Protein AF-A0A2R6AD81-F1 (afdb_monomer_lite)

pLDDT: mean 72.14, std 15.33, range [41.75, 95.25]

Secondary structure (DSSP, 8-state):
-----HHHHHHTT--TT--EEEEEETTEEEEEEPPPHHHHH-TT-HHHHHHHHHHHHHHHHHHHHHHHT-

Organism: NCBI:txid1978155

InterPro domains:
  IPR007159 SpoVT-AbrB domain [PF04014] (1-35)
  IPR007159 SpoVT-AbrB domain [PS51740] (1-36)
  IPR007159 SpoVT-AbrB domain [SM00966] (1-39)
  IPR007159 SpoVT-AbrB domain [TIGR01439] (2-35)
  IPR037914 SpoVT-AbrB domain superfamily [SSF89447] (1-36)

Structure (mmCIF, N/CA/C/O backbone):
data_AF-A0A2R6AD81-F1
#
_entry.id   AF-A0A2R6AD81-F1
#
loop_
_atom_site.group_PDB
_atom_site.id
_atom_site.type_symbol
_atom_site.label_atom_id
_atom_site.label_alt_id
_atom_site.label_comp_id
_atom_site.label_asym_id
_atom_site.label_entity_id
_atom_site.label_seq_id
_atom_site.pdbx_PDB_ins_code
_atom_site.Cartn_x
_atom_site.Cartn_y
_atom_site.Cartn_z
_atom_site.occupancy
_atom_site.B_iso_or_equiv
_atom_site.auth_seq_id
_atom_site.auth_comp_id
_atom_site.auth_asym_id
_atom_site.auth_atom_id
_atom_site.pdbx_PDB_model_num
ATOM 1 N N . MET A 1 1 ? 2.705 -18.868 -5.055 1.00 65.69 1 MET A N 1
ATOM 2 C CA . MET A 1 1 ? 3.441 -17.817 -4.315 1.00 65.69 1 MET A CA 1
ATOM 3 C C . MET A 1 1 ? 3.767 -16.697 -5.292 1.00 65.69 1 MET A C 1
ATOM 5 O O . MET A 1 1 ? 4.387 -16.988 -6.303 1.00 65.69 1 MET A O 1
ATOM 9 N N . ILE A 1 2 ? 3.318 -15.464 -5.044 1.00 84.19 2 ILE A N 1
ATOM 10 C CA . ILE A 1 2 ? 3.640 -14.297 -5.886 1.00 84.19 2 ILE A CA 1
ATOM 11 C C . ILE A 1 2 ? 4.682 -13.467 -5.139 1.00 84.19 2 ILE A C 1
ATOM 13 O O . ILE A 1 2 ? 4.510 -13.186 -3.954 1.00 84.19 2 ILE A O 1
ATOM 17 N N . VAL A 1 3 ? 5.766 -13.092 -5.815 1.00 88.81 3 VAL A N 1
ATOM 18 C CA . VAL A 1 3 ? 6.849 -12.296 -5.229 1.00 88.81 3 VAL A CA 1
ATOM 19 C C . VAL A 1 3 ? 6.885 -10.945 -5.921 1.00 88.81 3 VAL A C 1
ATOM 21 O O . VAL A 1 3 ? 7.006 -10.884 -7.139 1.00 88.81 3 VAL A O 1
ATOM 24 N N . LEU A 1 4 ? 6.824 -9.861 -5.147 1.00 88.62 4 LEU A N 1
ATOM 25 C CA . LEU A 1 4 ? 7.124 -8.529 -5.667 1.00 88.62 4 LEU A CA 1
ATOM 26 C C . LEU A 1 4 ? 8.648 -8.383 -5.821 1.00 88.62 4 LEU A C 1
ATOM 28 O O . LEU A 1 4 ? 9.339 -8.487 -4.801 1.00 88.62 4 LEU A O 1
ATOM 32 N N . PRO A 1 5 ? 9.186 -8.120 -7.025 1.00 92.69 5 PRO A N 1
ATOM 33 C CA . PRO A 1 5 ? 10.607 -7.856 -7.234 1.00 92.69 5 PRO A CA 1
ATOM 34 C C . PRO A 1 5 ? 11.145 -6.750 -6.323 1.00 92.69 5 PRO A C 1
ATOM 36 O O . PRO A 1 5 ? 10.435 -5.803 -5.975 1.00 92.69 5 PRO A O 1
ATOM 39 N N . ALA A 1 6 ? 12.419 -6.855 -5.935 1.00 90.81 6 ALA A N 1
ATOM 40 C CA . ALA A 1 6 ? 13.045 -5.906 -5.012 1.00 90.81 6 ALA A CA 1
ATOM 41 C C . ALA A 1 6 ? 12.990 -4.460 -5.527 1.00 90.81 6 ALA A C 1
ATOM 43 O O . ALA A 1 6 ? 12.774 -3.537 -4.744 1.00 90.81 6 ALA A O 1
ATOM 44 N N . GLU A 1 7 ? 13.137 -4.286 -6.836 1.00 92.00 7 GLU A N 1
ATOM 45 C CA . GLU A 1 7 ? 13.088 -3.000 -7.528 1.00 92.00 7 GLU A CA 1
ATOM 46 C C . GLU A 1 7 ? 11.721 -2.327 -7.358 1.00 92.00 7 GLU A C 1
ATOM 48 O O . GLU A 1 7 ? 11.650 -1.191 -6.890 1.00 92.00 7 GLU A O 1
ATOM 53 N N . LEU A 1 8 ? 10.632 -3.067 -7.603 1.00 88.62 8 LEU A N 1
ATOM 54 C CA . LEU A 1 8 ? 9.267 -2.565 -7.423 1.00 88.62 8 LEU A CA 1
ATOM 55 C C . LEU A 1 8 ? 8.965 -2.241 -5.959 1.00 88.62 8 LEU A C 1
ATOM 57 O O . LEU A 1 8 ? 8.366 -1.207 -5.670 1.00 88.62 8 LEU A O 1
ATOM 61 N N . ARG A 1 9 ? 9.422 -3.075 -5.013 1.00 87.31 9 ARG A N 1
ATOM 62 C CA . ARG A 1 9 ? 9.249 -2.789 -3.578 1.00 87.31 9 ARG A CA 1
ATOM 63 C C . ARG A 1 9 ? 9.920 -1.479 -3.176 1.00 87.31 9 ARG A C 1
ATOM 65 O O . ARG A 1 9 ? 9.327 -0.705 -2.433 1.00 87.31 9 ARG A O 1
ATOM 72 N N . ARG A 1 10 ? 11.141 -1.225 -3.660 1.00 82.50 10 ARG A N 1
ATOM 73 C CA . ARG A 1 10 ? 11.888 0.007 -3.361 1.00 82.50 10 ARG A CA 1
ATOM 74 C C . ARG A 1 10 ? 11.221 1.226 -3.987 1.00 82.50 10 ARG A C 1
ATOM 76 O O . ARG A 1 10 ? 10.975 2.192 -3.270 1.00 82.50 10 ARG A O 1
ATOM 83 N N . ALA A 1 11 ? 10.885 1.152 -5.276 1.00 83.88 11 ALA A N 1
ATOM 84 C CA . ALA A 1 11 ? 10.251 2.247 -6.008 1.00 83.88 11 ALA A CA 1
ATOM 85 C C . ALA A 1 11 ? 8.914 2.663 -5.375 1.00 83.88 11 ALA A C 1
ATOM 87 O O . ALA A 1 11 ? 8.629 3.847 -5.232 1.00 83.88 11 ALA A O 1
ATOM 88 N N . LEU A 1 12 ? 8.128 1.683 -4.922 1.00 81.75 12 LEU A N 1
ATOM 89 C CA . LEU A 1 12 ? 6.818 1.904 -4.308 1.00 81.75 12 LEU A CA 1
ATOM 90 C C . LEU A 1 12 ? 6.872 2.031 -2.775 1.00 81.75 12 LEU A C 1
ATOM 92 O O . LEU A 1 12 ? 5.827 2.089 -2.132 1.00 81.75 12 LEU A O 1
ATOM 96 N N . ARG A 1 13 ? 8.076 2.048 -2.180 1.00 81.69 13 ARG A N 1
ATOM 97 C CA . ARG A 1 13 ? 8.322 2.122 -0.725 1.00 81.69 13 ARG A CA 1
ATOM 98 C C . ARG A 1 13 ? 7.577 1.048 0.091 1.00 81.69 13 ARG A C 1
ATOM 100 O O . ARG A 1 13 ? 7.293 1.243 1.272 1.00 81.69 13 ARG A O 1
ATOM 107 N N . ILE A 1 14 ? 7.313 -0.110 -0.514 1.00 84.19 14 ILE A N 1
ATOM 108 C CA . ILE A 1 14 ? 6.622 -1.246 0.107 1.00 84.19 14 ILE A CA 1
ATOM 109 C C . ILE A 1 14 ? 7.607 -1.994 1.006 1.00 84.19 14 ILE A C 1
ATOM 111 O O . ILE A 1 1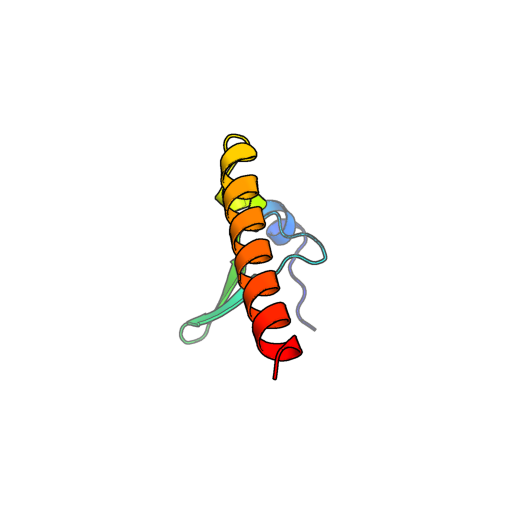4 ? 8.631 -2.513 0.550 1.00 84.19 14 ILE A O 1
ATOM 115 N N . LYS A 1 15 ? 7.280 -2.083 2.295 1.00 84.31 15 LYS A N 1
ATOM 116 C CA . LYS A 1 15 ? 8.069 -2.782 3.312 1.00 84.31 15 LYS A CA 1
ATOM 117 C C . LYS A 1 15 ? 7.336 -4.038 3.776 1.00 84.31 15 LYS A C 1
ATOM 119 O O . LYS A 1 15 ? 6.159 -4.252 3.487 1.00 84.31 15 LYS A O 1
ATOM 124 N N . ARG A 1 16 ? 8.040 -4.902 4.510 1.00 80.19 16 ARG A N 1
ATOM 125 C CA . ARG A 1 16 ? 7.395 -6.038 5.179 1.00 80.19 16 ARG A CA 1
ATOM 126 C C . ARG A 1 16 ? 6.330 -5.493 6.141 1.00 80.19 16 ARG A C 1
ATOM 128 O O . ARG A 1 16 ? 6.632 -4.607 6.932 1.00 80.19 16 ARG A O 1
ATOM 135 N N . GLY A 1 17 ? 5.106 -6.010 6.040 1.00 81.56 17 GLY A N 1
ATOM 136 C CA . 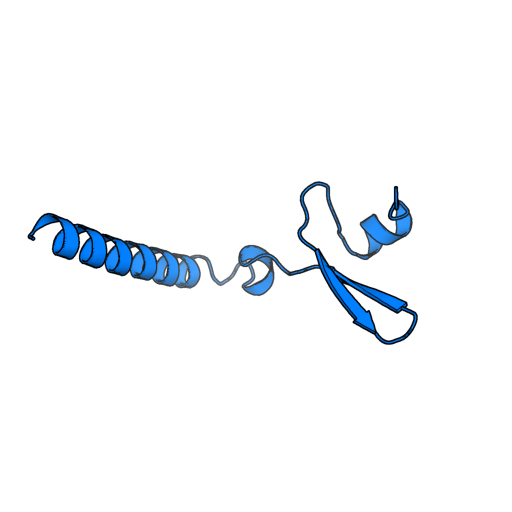GLY A 1 17 ? 3.959 -5.549 6.830 1.00 81.56 17 GLY A CA 1
ATOM 137 C C . GLY A 1 17 ? 3.161 -4.392 6.214 1.00 81.56 17 GLY A C 1
ATOM 138 O O . GLY A 1 17 ? 2.145 -4.009 6.781 1.00 81.56 17 GLY A O 1
ATOM 139 N N . SER A 1 18 ? 3.567 -3.846 5.060 1.00 81.31 18 SER A N 1
ATOM 140 C CA . SER A 1 18 ? 2.758 -2.857 4.337 1.00 81.31 18 SER A CA 1
ATOM 141 C C . SER A 1 18 ? 1.423 -3.455 3.886 1.00 81.31 18 SER A C 1
ATOM 143 O O . SER A 1 18 ? 1.383 -4.557 3.337 1.00 81.31 18 SER A O 1
ATOM 145 N N . ILE A 1 19 ? 0.341 -2.697 4.068 1.00 82.69 19 ILE A N 1
ATOM 146 C CA . ILE A 1 19 ? -0.992 -3.068 3.590 1.00 82.69 19 ILE A CA 1
ATOM 147 C C . ILE A 1 19 ? -1.165 -2.532 2.168 1.00 82.69 19 ILE A C 1
ATOM 149 O O . ILE A 1 19 ? -1.000 -1.337 1.912 1.00 82.69 19 ILE A O 1
ATOM 153 N N . LEU A 1 20 ? -1.499 -3.428 1.242 1.00 86.75 20 LEU A N 1
ATOM 154 C CA . LEU A 1 20 ? -1.776 -3.094 -0.151 1.00 86.75 20 LEU A CA 1
ATOM 155 C C . LEU A 1 20 ? -3.258 -3.297 -0.433 1.00 86.75 20 LEU A C 1
ATOM 157 O O . LEU A 1 20 ? -3.844 -4.307 -0.048 1.00 86.75 20 LEU A O 1
ATOM 161 N N . GLU A 1 21 ? -3.852 -2.348 -1.139 1.00 86.19 21 GLU A N 1
ATOM 162 C CA . GLU A 1 21 ? -5.158 -2.544 -1.739 1.00 86.19 21 GLU A CA 1
ATOM 163 C C . GLU A 1 21 ? -5.010 -3.325 -3.043 1.00 86.19 21 GLU A C 1
ATOM 165 O O . GLU A 1 21 ? -4.180 -2.985 -3.889 1.00 86.19 21 GLU A O 1
ATOM 170 N N . VAL A 1 22 ? -5.823 -4.368 -3.195 1.00 89.06 22 VAL A N 1
ATOM 171 C CA . VAL A 1 22 ? -5.817 -5.256 -4.358 1.00 89.06 22 VAL A CA 1
ATOM 172 C C . VAL A 1 22 ? -7.135 -5.086 -5.097 1.00 89.06 22 VAL A C 1
ATOM 174 O O . VAL A 1 22 ? -8.200 -5.277 -4.511 1.00 89.06 22 VAL A O 1
ATOM 177 N N . ARG A 1 23 ? -7.075 -4.735 -6.382 1.00 90.12 23 ARG A N 1
ATOM 178 C CA . ARG A 1 23 ? -8.255 -4.635 -7.252 1.00 90.12 23 ARG A CA 1
ATOM 179 C C . ARG A 1 23 ? -8.042 -5.424 -8.535 1.00 90.12 23 ARG A C 1
ATOM 181 O O . ARG A 1 23 ? -6.918 -5.530 -9.022 1.00 90.12 23 ARG A O 1
ATOM 188 N N . ARG A 1 24 ? -9.130 -5.960 -9.087 1.00 92.75 24 ARG A N 1
ATOM 189 C CA . ARG A 1 24 ? -9.142 -6.564 -10.421 1.00 92.75 24 ARG A CA 1
ATOM 190 C C . ARG A 1 24 ? -9.625 -5.529 -11.427 1.00 92.75 24 ARG A C 1
ATOM 192 O O . ARG A 1 24 ? -10.729 -5.014 -11.289 1.00 92.75 24 ARG A O 1
ATOM 199 N N . GLU A 1 25 ? -8.812 -5.265 -12.437 1.00 95.25 25 GLU A N 1
ATOM 200 C CA . GLU A 1 25 ? -9.153 -4.412 -13.574 1.00 95.25 25 GLU A CA 1
ATOM 201 C C . GLU A 1 25 ? -9.033 -5.269 -14.840 1.00 95.25 25 GLU A C 1
ATOM 203 O O . GLU A 1 25 ? -7.946 -5.458 -15.378 1.00 95.25 25 GLU A O 1
ATOM 208 N N . GLY A 1 26 ? -10.152 -5.875 -15.257 1.00 94.12 26 GLY A N 1
ATOM 209 C CA . GLY A 1 26 ? -10.200 -6.793 -16.400 1.00 94.12 26 GLY A CA 1
ATOM 210 C C . GLY A 1 26 ? -9.328 -8.040 -16.211 1.00 94.12 26 GLY A C 1
ATOM 211 O O . GLY A 1 26 ? -9.612 -8.900 -15.364 1.00 94.12 26 GLY A O 1
ATOM 212 N N . ASP A 1 27 ? -8.278 -8.128 -17.026 1.00 94.81 27 ASP A N 1
ATOM 213 C CA . ASP A 1 27 ? -7.254 -9.177 -17.028 1.00 94.81 27 ASP A CA 1
ATOM 214 C C . ASP A 1 27 ? -6.075 -8.880 -16.082 1.00 94.81 27 ASP A C 1
ATOM 216 O O . ASP A 1 27 ? -5.169 -9.701 -15.945 1.00 94.81 27 ASP A O 1
ATOM 220 N N . ARG A 1 28 ? -6.086 -7.732 -15.391 1.00 92.06 28 ARG A N 1
ATOM 221 C CA . ARG A 1 28 ? -4.988 -7.282 -14.526 1.00 92.06 28 ARG A CA 1
ATOM 222 C C . ARG A 1 28 ? -5.379 -7.259 -13.057 1.00 92.06 28 ARG A C 1
ATOM 224 O O . ARG A 1 28 ? -6.525 -7.009 -12.681 1.00 92.06 28 ARG A O 1
ATOM 231 N N . ILE A 1 29 ? -4.371 -7.463 -12.214 1.00 92.56 29 ILE A N 1
ATOM 232 C CA . ILE A 1 29 ? -4.442 -7.194 -10.780 1.00 92.56 29 ILE A CA 1
ATOM 233 C C . ILE A 1 29 ? -3.637 -5.930 -10.508 1.00 92.56 29 ILE A C 1
ATOM 235 O O . ILE A 1 29 ? -2.443 -5.869 -10.800 1.00 92.56 29 ILE A O 1
ATOM 239 N N . VAL A 1 30 ? -4.293 -4.930 -9.932 1.00 90.06 30 VAL A N 1
ATOM 240 C CA . VAL A 1 30 ? -3.677 -3.665 -9.546 1.00 90.06 30 VAL A CA 1
ATOM 241 C C . VAL A 1 30 ? -3.440 -3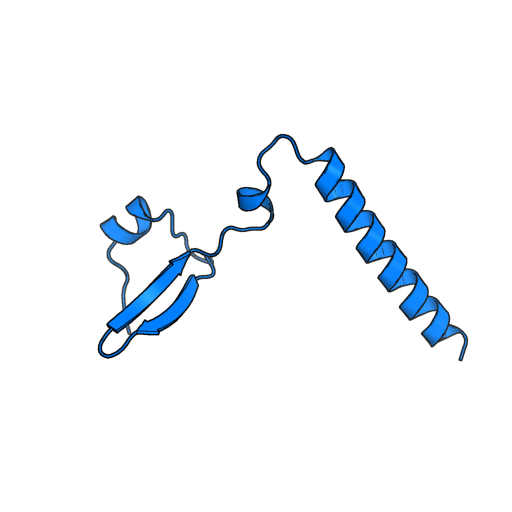.674 -8.043 1.00 90.06 30 VAL A C 1
ATOM 243 O O . VAL A 1 30 ? -4.354 -3.929 -7.257 1.00 90.06 30 VAL A O 1
ATOM 246 N N . LEU A 1 31 ? -2.200 -3.384 -7.654 1.00 87.94 31 LEU A N 1
ATOM 247 C CA . LEU A 1 31 ? -1.774 -3.248 -6.266 1.00 87.94 31 LEU A CA 1
ATOM 248 C C . LEU A 1 31 ? -1.493 -1.774 -5.985 1.00 87.94 31 LEU A C 1
ATOM 250 O O . LEU A 1 31 ? -0.604 -1.190 -6.606 1.00 87.94 31 LEU A O 1
ATOM 254 N N . LYS A 1 32 ? -2.226 -1.170 -5.049 1.00 83.12 32 LYS A N 1
ATOM 255 C CA . LYS A 1 32 ? -1.993 0.213 -4.612 1.00 83.12 32 LYS A CA 1
ATOM 256 C C . LYS A 1 32 ? -1.542 0.228 -3.151 1.00 83.12 32 LYS A C 1
ATOM 258 O O . LYS A 1 32 ? -2.249 -0.324 -2.307 1.00 83.12 32 LYS A O 1
ATOM 263 N N . PRO A 1 33 ? -0.390 0.838 -2.819 1.00 79.00 33 PRO A N 1
ATOM 264 C CA . PRO A 1 33 ? -0.034 1.085 -1.428 1.00 79.00 33 PRO A CA 1
ATOM 265 C C . PRO A 1 33 ? -1.121 1.933 -0.772 1.00 79.00 33 PRO A C 1
ATOM 267 O O . PRO A 1 33 ? -1.469 2.990 -1.301 1.00 79.00 33 PRO A O 1
ATOM 270 N N . LYS A 1 34 ? -1.666 1.483 0.362 1.00 72.56 34 LYS A N 1
ATOM 271 C CA . LYS A 1 34 ? -2.500 2.364 1.178 1.00 72.56 34 LYS A CA 1
ATOM 272 C C . LYS A 1 34 ? -1.575 3.234 2.023 1.00 72.56 34 LYS A C 1
ATOM 274 O O . LYS A 1 34 ? -0.781 2.668 2.777 1.00 72.56 34 LYS A O 1
ATOM 279 N N . PRO A 1 35 ? -1.649 4.571 1.909 1.00 63.75 35 PRO A N 1
ATOM 280 C CA . PRO A 1 35 ? -0.899 5.424 2.807 1.00 63.75 35 PRO A CA 1
ATOM 281 C C . PRO A 1 35 ? -1.387 5.150 4.228 1.00 63.75 35 PRO A C 1
ATOM 283 O O . PRO A 1 35 ? -2.587 5.010 4.484 1.00 63.75 35 PRO A O 1
ATOM 286 N N . THR A 1 36 ? -0.452 5.023 5.160 1.00 62.69 36 THR A N 1
ATOM 287 C CA . THR A 1 36 ? -0.821 4.982 6.574 1.00 62.69 36 THR A CA 1
ATOM 288 C C . THR A 1 36 ? -1.444 6.326 6.974 1.00 62.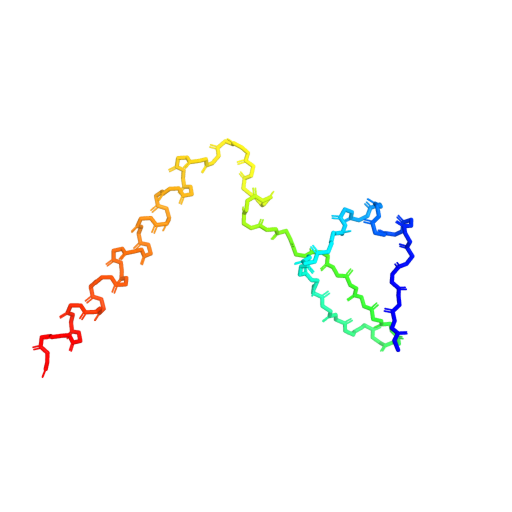69 36 THR A C 1
ATOM 290 O O . THR A 1 36 ? -1.193 7.351 6.332 1.00 62.69 36 THR A O 1
ATOM 293 N N . LEU A 1 37 ? -2.253 6.357 8.041 1.00 56.56 37 LEU A N 1
ATOM 294 C CA . LEU A 1 37 ? -2.779 7.623 8.583 1.00 56.56 37 LEU A CA 1
ATOM 295 C C . LEU A 1 37 ? -1.636 8.621 8.843 1.00 56.56 37 LEU A C 1
ATOM 297 O O . LEU A 1 37 ? -1.757 9.801 8.547 1.00 56.56 37 LEU A O 1
ATOM 301 N N . LEU A 1 38 ? -0.486 8.120 9.297 1.00 56.38 38 LEU A N 1
ATOM 302 C CA . LEU A 1 38 ? 0.720 8.910 9.529 1.00 56.38 38 LEU A CA 1
ATOM 303 C C . LEU A 1 38 ? 1.287 9.551 8.245 1.00 56.38 38 LEU A C 1
ATOM 305 O O . LEU A 1 38 ? 1.760 10.682 8.272 1.00 56.38 38 LEU A O 1
ATOM 309 N N . GLU A 1 39 ? 1.248 8.831 7.123 1.00 58.59 39 GLU A N 1
ATOM 310 C CA . GLU A 1 39 ? 1.756 9.302 5.825 1.00 58.59 39 GLU A CA 1
ATOM 311 C C . GLU A 1 39 ? 0.774 10.222 5.100 1.00 58.59 39 GLU A C 1
ATOM 313 O O . GLU A 1 39 ? 1.202 11.091 4.346 1.00 58.59 39 GLU A O 1
ATOM 318 N N . SER A 1 40 ? -0.527 10.045 5.337 1.00 54.12 40 SER A N 1
ATOM 319 C CA . SER A 1 40 ? -1.579 10.865 4.725 1.00 54.12 40 SER A CA 1
ATOM 320 C C . SER A 1 40 ? -1.631 12.277 5.308 1.00 54.12 40 SER A C 1
ATOM 322 O O . SER A 1 40 ? -2.077 13.196 4.627 1.00 54.12 40 SER A O 1
ATOM 324 N N . TYR A 1 41 ? -1.175 12.449 6.551 1.00 54.78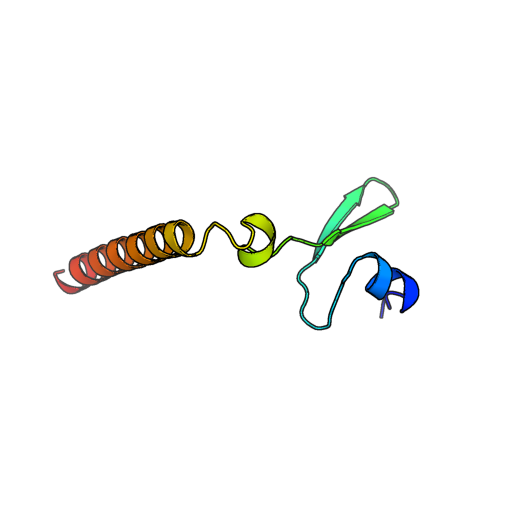 41 TYR A N 1
ATOM 325 C CA . TYR A 1 41 ? -1.368 13.688 7.300 1.00 54.78 41 TYR A CA 1
ATOM 326 C C . TYR A 1 41 ? -0.112 14.552 7.482 1.00 54.78 41 TYR A C 1
ATOM 328 O O . TYR A 1 41 ? -0.239 15.730 7.793 1.00 54.78 41 TYR A O 1
ATOM 336 N N . GLY A 1 42 ? 1.094 14.046 7.195 1.00 41.75 42 GLY A N 1
ATOM 337 C CA . GLY A 1 42 ? 2.317 14.859 7.231 1.00 41.75 42 GLY A CA 1
ATOM 338 C C . GLY A 1 42 ? 2.657 15.430 8.622 1.00 41.75 42 GLY A C 1
ATOM 339 O O . GLY A 1 42 ? 1.842 15.522 9.536 1.00 41.75 42 GLY A O 1
ATOM 340 N N . SER A 1 43 ? 3.921 15.790 8.830 1.00 46.25 43 SER A N 1
ATOM 341 C CA . SER A 1 43 ? 4.4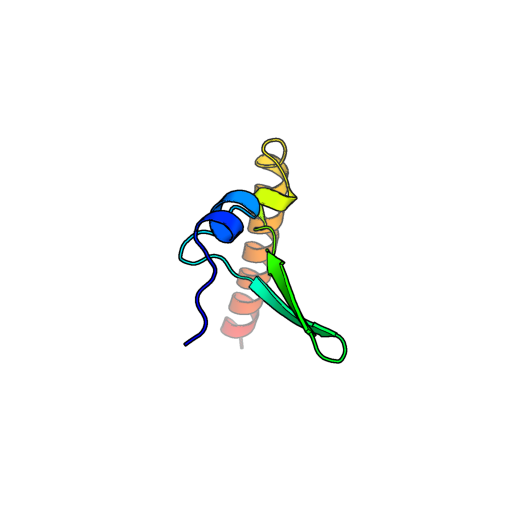62 16.127 10.158 1.00 46.25 43 SER A CA 1
ATOM 342 C C . SER A 1 43 ? 3.912 17.410 10.810 1.00 46.25 43 SER A C 1
ATOM 344 O O . SER A 1 43 ? 4.264 17.672 11.959 1.00 46.25 43 SER A O 1
ATOM 346 N N . ASP A 1 44 ? 3.031 18.167 10.152 1.00 49.50 44 ASP A N 1
ATOM 347 C CA . ASP A 1 44 ? 2.347 19.337 10.732 1.00 49.50 44 ASP A CA 1
ATOM 348 C C . ASP A 1 44 ? 1.086 18.973 11.546 1.00 49.50 44 ASP A C 1
ATOM 350 O O . ASP A 1 44 ? 0.507 19.811 12.239 1.00 49.50 44 ASP A O 1
ATOM 354 N N . GLU A 1 45 ? 0.674 17.699 11.543 1.00 46.97 45 GLU A N 1
ATOM 355 C CA . GLU A 1 45 ? -0.604 17.265 12.114 1.00 46.97 45 GLU A CA 1
ATOM 356 C C . GLU A 1 45 ? -0.514 16.508 13.448 1.00 46.97 45 GLU A C 1
ATOM 358 O O . GLU A 1 45 ? -1.483 15.892 13.886 1.00 46.97 45 GLU A O 1
ATOM 363 N N . LYS A 1 46 ? 0.601 16.564 14.186 1.00 49.50 46 LYS A N 1
ATOM 364 C CA . LYS A 1 46 ? 0.641 15.947 15.533 1.00 49.50 46 LYS A CA 1
ATOM 365 C C . LYS A 1 46 ? -0.441 16.506 16.469 1.00 49.50 46 LYS A C 1
ATOM 367 O O . LYS A 1 46 ? -1.001 15.771 17.279 1.00 49.50 46 LYS A O 1
ATOM 372 N N . VAL A 1 47 ? -0.777 17.788 16.322 1.00 52.31 47 VAL A N 1
ATOM 373 C CA . VAL A 1 47 ? -1.790 18.470 17.146 1.00 52.31 47 VAL A CA 1
ATOM 374 C C . VAL A 1 47 ? -3.220 18.096 16.732 1.00 52.31 47 VAL A C 1
ATOM 376 O O . VAL A 1 47 ? -4.093 17.972 17.588 1.00 52.31 47 VAL A O 1
ATOM 379 N N . ARG A 1 48 ? -3.483 17.884 15.438 1.00 52.19 48 ARG A N 1
ATOM 380 C CA . ARG A 1 48 ? -4.824 17.542 14.926 1.00 52.19 48 ARG A CA 1
ATOM 381 C C . ARG A 1 48 ? -5.108 16.042 15.023 1.00 52.19 48 ARG A C 1
ATOM 383 O O . ARG A 1 48 ? -6.188 15.681 15.479 1.00 52.19 48 ARG A O 1
ATOM 390 N N . ALA A 1 49 ? -4.124 15.189 14.736 1.00 52.69 49 ALA A N 1
ATOM 391 C CA . ALA A 1 49 ? -4.226 13.746 14.942 1.00 52.69 49 ALA A CA 1
ATOM 392 C C . ALA A 1 49 ? -4.462 13.403 16.422 1.00 52.69 49 ALA A C 1
ATOM 394 O O . ALA A 1 49 ? -5.310 12.570 16.726 1.00 52.69 49 ALA A O 1
ATOM 395 N N . SER A 1 50 ? -3.794 14.111 17.345 1.00 58.22 50 SER A N 1
ATOM 396 C CA . SER A 1 50 ? -4.063 14.021 18.788 1.00 58.22 50 SER A CA 1
ATOM 397 C C . SER A 1 50 ? -5.538 14.290 19.114 1.00 58.22 50 SER A C 1
ATOM 399 O O . SER A 1 50 ? -6.180 13.473 19.766 1.00 58.22 50 SER A O 1
ATOM 401 N N . ARG A 1 51 ? -6.124 15.366 18.570 1.00 58.88 51 ARG A N 1
ATOM 402 C CA . ARG A 1 51 ? -7.536 15.720 18.809 1.00 58.88 51 ARG A CA 1
ATOM 403 C C . ARG A 1 51 ? -8.518 14.680 18.268 1.00 58.88 51 ARG A C 1
ATOM 405 O O . ARG A 1 51 ? -9.522 14.405 18.919 1.00 58.88 51 ARG A O 1
ATOM 412 N N . VAL A 1 52 ? -8.240 14.103 17.099 1.00 60.94 52 VAL A N 1
ATOM 413 C CA . VAL A 1 52 ? -9.085 13.048 16.514 1.00 60.94 52 VAL A CA 1
ATOM 414 C C . VAL A 1 52 ? -8.997 11.766 17.344 1.00 60.94 52 VAL A C 1
ATOM 416 O O . VAL A 1 52 ? -10.025 11.168 17.648 1.00 60.94 52 VAL A O 1
ATOM 419 N N . ILE A 1 53 ? -7.794 11.383 17.783 1.00 63.12 53 ILE A N 1
ATOM 420 C CA . ILE A 1 53 ? -7.585 10.221 18.657 1.00 63.12 53 ILE A CA 1
ATOM 421 C C . ILE A 1 53 ? -8.317 10.412 19.991 1.00 63.12 53 ILE A C 1
ATOM 423 O O . ILE A 1 53 ? -9.057 9.522 20.405 1.00 63.12 53 ILE A O 1
ATOM 427 N N . THR A 1 54 ? -8.178 11.572 20.640 1.00 70.31 54 THR A N 1
ATOM 428 C CA . THR A 1 54 ? -8.890 11.873 21.892 1.00 70.31 54 THR A CA 1
ATOM 429 C C . THR A 1 54 ? -10.402 11.747 21.722 1.00 70.31 54 THR A C 1
ATOM 431 O O . THR A 1 54 ? -11.047 11.107 22.547 1.00 70.31 54 THR A O 1
ATOM 434 N N . ARG A 1 55 ? -10.961 12.273 20.626 1.00 67.00 55 ARG A N 1
ATOM 435 C CA . ARG A 1 55 ? -12.405 12.214 20.365 1.00 67.00 55 ARG A CA 1
ATOM 436 C C . ARG A 1 55 ? -12.920 10.783 20.191 1.00 67.00 55 ARG A C 1
ATOM 438 O O . ARG A 1 55 ? -13.936 10.433 20.777 1.00 67.00 55 ARG A O 1
ATOM 445 N N . ILE A 1 56 ? -12.177 9.936 19.476 1.00 69.50 56 ILE A N 1
ATOM 446 C CA . ILE A 1 56 ? -12.508 8.508 19.323 1.00 69.50 56 ILE A CA 1
ATOM 447 C C . ILE A 1 56 ? -12.474 7.784 20.680 1.00 69.50 56 ILE A C 1
ATOM 449 O O . ILE A 1 56 ? -13.307 6.920 20.951 1.00 69.50 56 ILE A O 1
ATOM 453 N N . HIS A 1 57 ? -11.514 8.121 21.546 1.00 67.44 57 HIS A N 1
ATOM 454 C CA . HIS A 1 57 ? -11.435 7.544 22.889 1.00 67.44 57 HIS A CA 1
ATOM 455 C C . HIS A 1 57 ? -12.578 8.002 23.806 1.00 67.44 57 HIS A C 1
ATOM 457 O O . HIS A 1 57 ? -13.068 7.194 24.593 1.00 67.44 57 HIS A O 1
ATOM 463 N N . GLU A 1 58 ? -13.015 9.259 23.712 1.00 73.56 58 GLU A N 1
ATOM 464 C CA . GLU A 1 58 ? -14.172 9.763 24.463 1.00 73.56 58 GLU A CA 1
ATOM 465 C C . GLU A 1 58 ? -15.485 9.122 24.006 1.00 73.56 58 GLU A C 1
ATOM 467 O O . GLU A 1 58 ? -16.291 8.728 24.847 1.00 73.56 58 GLU A O 1
ATOM 472 N N . GLU A 1 59 ? -15.684 8.971 22.695 1.00 68.25 59 GLU A N 1
ATOM 473 C CA . GLU A 1 59 ? -16.864 8.302 22.135 1.00 68.25 59 GLU A CA 1
ATOM 474 C C . GLU A 1 59 ? -16.927 6.838 22.593 1.00 68.25 59 GLU A C 1
ATOM 476 O O . GLU A 1 59 ? -17.937 6.417 23.155 1.00 68.25 59 GLU A O 1
ATOM 481 N N . ARG A 1 60 ? -15.806 6.106 22.523 1.00 59.34 60 ARG A N 1
ATOM 482 C CA . ARG A 1 60 ? -15.709 4.742 23.071 1.00 59.34 60 ARG A CA 1
ATOM 483 C C . ARG A 1 60 ? -15.966 4.664 24.572 1.00 59.34 60 ARG A C 1
ATOM 485 O O . ARG A 1 60 ? -16.577 3.706 25.029 1.00 59.34 60 ARG A O 1
ATOM 492 N N . ARG A 1 61 ? -15.483 5.630 25.362 1.00 68.25 61 ARG A N 1
ATOM 493 C CA . ARG A 1 61 ? -15.724 5.630 26.814 1.00 68.25 61 ARG A CA 1
ATOM 494 C C . ARG A 1 61 ? -17.212 5.792 27.118 1.00 68.25 61 ARG A C 1
ATOM 496 O O . ARG A 1 61 ? -17.723 5.077 27.968 1.00 68.25 61 ARG A O 1
ATOM 503 N N . ARG A 1 62 ? -17.904 6.680 26.401 1.00 70.81 62 ARG A N 1
ATOM 504 C CA . ARG A 1 62 ? -19.349 6.893 26.569 1.00 70.81 62 ARG A CA 1
ATOM 505 C C . ARG A 1 62 ? -20.170 5.670 26.182 1.00 70.81 62 ARG A C 1
ATOM 507 O O . ARG A 1 62 ? -21.140 5.373 26.866 1.00 70.81 62 ARG A O 1
ATOM 514 N N . GLU A 1 63 ? -19.780 4.966 25.123 1.00 59.44 63 GLU A N 1
ATOM 515 C CA . GLU A 1 63 ? -20.417 3.700 24.740 1.00 59.44 63 GLU A CA 1
ATOM 516 C C . GLU A 1 63 ? -20.256 2.645 25.843 1.00 59.44 63 GLU A C 1
ATOM 518 O O . GLU A 1 63 ? -21.241 2.048 26.264 1.00 59.44 63 GLU A O 1
ATOM 523 N N . VAL A 1 64 ? -19.044 2.489 26.388 1.00 62.06 64 VAL A N 1
ATOM 524 C CA . VAL A 1 64 ? -18.761 1.523 27.465 1.00 62.06 64 VAL A CA 1
ATOM 525 C C . VAL A 1 64 ? -19.473 1.886 28.774 1.00 62.06 64 VAL A C 1
ATOM 527 O O . VAL A 1 64 ? -19.966 1.002 29.471 1.00 62.06 64 VAL A O 1
ATOM 530 N N . GLU A 1 65 ? -19.554 3.170 29.127 1.00 65.06 65 GLU A N 1
ATOM 531 C CA . GLU A 1 65 ? -20.277 3.634 30.321 1.00 65.06 65 GLU A CA 1
ATOM 532 C C . GLU A 1 65 ? -21.796 3.464 30.176 1.00 65.06 65 GLU A C 1
ATOM 534 O O . GLU A 1 65 ? -22.456 3.084 31.141 1.00 65.06 65 GLU A O 1
ATOM 539 N N . ALA A 1 66 ? -22.349 3.682 28.979 1.00 65.12 66 ALA A N 1
ATOM 540 C CA . ALA A 1 66 ? -23.760 3.422 28.695 1.00 65.12 66 ALA A CA 1
ATOM 541 C C . ALA A 1 66 ? -24.091 1.921 28.747 1.00 65.12 66 ALA A C 1
ATOM 543 O O . ALA A 1 66 ? -25.156 1.547 29.229 1.00 65.12 66 ALA A O 1
ATOM 544 N N . GLU A 1 67 ? -23.169 1.068 28.298 1.00 53.28 67 GLU A N 1
ATOM 545 C CA . GLU A 1 67 ? -23.307 -0.391 28.356 1.00 53.28 67 GLU A CA 1
ATOM 546 C C . GLU A 1 67 ? -23.140 -0.941 29.784 1.00 53.28 67 GLU A C 1
ATOM 548 O O . GLU A 1 67 ? -23.790 -1.913 30.148 1.00 53.28 67 GLU A O 1
ATOM 553 N N . SER A 1 68 ? -22.327 -0.290 30.623 1.00 56.28 68 SER A N 1
ATOM 554 C CA . SER A 1 68 ? -22.089 -0.694 32.022 1.00 56.28 68 SER A CA 1
ATOM 555 C C . SER A 1 68 ? -23.161 -0.206 33.010 1.00 56.28 68 SER A C 1
ATOM 557 O O . SER A 1 68 ? -23.142 -0.604 34.174 1.00 56.28 68 SER A O 1
ATOM 559 N N . ALA A 1 69 ? -24.048 0.697 32.581 1.00 55.75 69 ALA A N 1
ATOM 560 C CA . ALA A 1 69 ? -25.144 1.247 33.384 1.00 55.75 69 ALA A CA 1
ATOM 561 C C . ALA A 1 69 ? -26.503 0.563 33.121 1.00 55.75 69 ALA A C 1
ATOM 563 O O . ALA A 1 69 ? -27.504 0.968 33.721 1.00 55.75 69 ALA A O 1
ATOM 564 N N . SER A 1 70 ? -26.538 -0.442 32.236 1.00 49.78 70 SER A N 1
ATOM 565 C CA . SER A 1 70 ? -27.687 -1.323 31.986 1.00 49.78 70 SER A CA 1
ATOM 566 C C . SER A 1 70 ? -27.504 -2.686 32.644 1.00 49.78 70 SER A C 1
ATOM 568 O O . SER A 1 70 ? -28.557 -3.338 32.830 1.00 49.78 70 SER A O 1
#

Foldseek 3Di:
DDDDDPVNCVVLVPDVPFDWDWDDDDPDIDTHGDQDPDRVQDPVCPVVVVVVVVVVVVVVVVVVVVVVVD

Radius of gyration: 19.07 Å; chains: 1; bounding box: 41×37×50 Å

Sequence (70 aa):
MIVLPAELRRALRIKRGSILEVRREGDRIVLKPKPTLLESYGSDEKVRASRVITRIHEERRREVEAESAS